Protein AF-T1DAF4-F1 (afdb_monomer)

Radius of gyration: 13.74 Å; Cα contacts (8 Å, |Δi|>4): 79; chains: 1; bounding box: 31×28×34 Å

Structure (mmCIF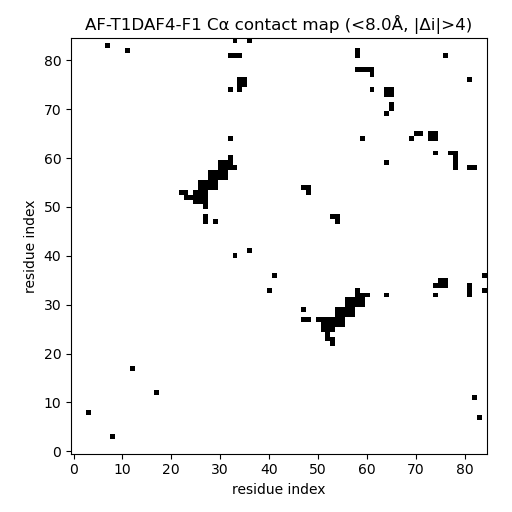, N/CA/C/O backbone):
data_AF-T1DAF4-F1
#
_entry.id   AF-T1DAF4-F1
#
loop_
_atom_site.group_PDB
_atom_site.id
_atom_site.type_symbol
_atom_site.label_atom_id
_atom_site.label_alt_id
_atom_site.label_comp_id
_atom_site.label_asym_id
_atom_site.label_entity_id
_atom_site.label_seq_id
_atom_site.pdbx_PDB_ins_code
_atom_site.Cartn_x
_atom_site.Cartn_y
_atom_site.Cartn_z
_atom_site.occupancy
_atom_site.B_iso_or_equiv
_atom_site.auth_seq_id
_atom_site.auth_comp_id
_atom_site.auth_asym_id
_atom_site.auth_atom_id
_atom_site.pdbx_PDB_model_num
ATOM 1 N N . MET A 1 1 ? -2.824 14.212 -10.227 1.00 54.84 1 MET A N 1
ATOM 2 C CA . MET A 1 1 ? -4.085 14.114 -9.455 1.00 54.84 1 MET A CA 1
ATOM 3 C C . MET A 1 1 ? -5.343 14.229 -10.323 1.00 54.84 1 MET A C 1
ATOM 5 O O . MET A 1 1 ? -6.422 14.096 -9.770 1.00 54.84 1 MET A O 1
ATOM 9 N N . ALA A 1 2 ? -5.232 14.463 -11.642 1.00 55.00 2 ALA A N 1
ATOM 10 C CA . ALA A 1 2 ? -6.385 14.738 -12.507 1.00 55.00 2 ALA A CA 1
ATOM 11 C C . ALA A 1 2 ? -7.287 13.518 -12.803 1.00 55.00 2 ALA A C 1
ATOM 13 O O . ALA A 1 2 ? -8.437 13.727 -13.158 1.00 55.00 2 ALA A O 1
ATOM 14 N N . ASP A 1 3 ? -6.823 12.283 -12.560 1.00 74.69 3 ASP A N 1
ATOM 15 C CA . ASP A 1 3 ? -7.554 11.063 -12.957 1.00 74.69 3 ASP A CA 1
ATOM 16 C C . ASP A 1 3 ? -7.816 10.059 -11.816 1.00 74.69 3 ASP A C 1
ATOM 18 O O . ASP A 1 3 ? -8.280 8.946 -12.054 1.00 74.69 3 ASP A O 1
ATOM 22 N N . ILE A 1 4 ? -7.533 10.418 -10.556 1.00 78.81 4 ILE A N 1
ATOM 23 C CA . ILE A 1 4 ? -7.785 9.528 -9.410 1.00 78.81 4 ILE A CA 1
ATOM 24 C C . ILE A 1 4 ? -9.191 9.802 -8.862 1.00 78.81 4 ILE A C 1
ATOM 26 O O . ILE A 1 4 ? -9.449 10.932 -8.436 1.00 78.81 4 ILE A O 1
ATOM 30 N N . PRO A 1 5 ? -10.090 8.799 -8.791 1.00 84.44 5 PRO A N 1
ATOM 31 C CA . PRO A 1 5 ? -11.399 8.969 -8.174 1.00 84.44 5 PRO A CA 1
ATOM 32 C C . PRO A 1 5 ? -11.288 9.554 -6.764 1.00 84.44 5 PRO A C 1
ATOM 34 O O . PRO A 1 5 ? -10.493 9.081 -5.950 1.00 84.44 5 PRO A O 1
ATOM 37 N N . TYR A 1 6 ? -12.139 10.531 -6.440 1.00 80.75 6 TYR A N 1
ATOM 38 C CA . TYR A 1 6 ? -12.128 11.213 -5.137 1.00 80.75 6 TYR A CA 1
ATOM 39 C C . TYR A 1 6 ? -12.175 10.245 -3.938 1.00 80.75 6 TYR A C 1
ATOM 41 O O . TYR A 1 6 ? -11.530 10.444 -2.909 1.00 80.75 6 TYR A O 1
ATOM 49 N N . ALA A 1 7 ? -12.909 9.137 -4.080 1.00 85.38 7 ALA A N 1
ATOM 50 C CA . ALA A 1 7 ? -13.002 8.105 -3.050 1.00 85.38 7 ALA A CA 1
ATOM 51 C C . ALA A 1 7 ? -11.653 7.441 -2.708 1.00 85.38 7 ALA A C 1
ATOM 53 O O . ALA A 1 7 ? -11.492 6.933 -1.596 1.00 85.38 7 ALA A O 1
ATOM 54 N N . LEU A 1 8 ? -10.708 7.435 -3.650 1.00 85.19 8 LEU A N 1
ATOM 55 C CA . LEU A 1 8 ? -9.367 6.876 -3.495 1.00 85.19 8 LEU A CA 1
ATOM 56 C C . LEU A 1 8 ? -8.361 7.957 -3.104 1.00 85.19 8 LEU A C 1
ATOM 58 O O . LEU A 1 8 ? -7.539 7.717 -2.224 1.00 85.19 8 LEU A O 1
ATOM 62 N N . SER A 1 9 ? -8.475 9.165 -3.665 1.00 87.31 9 SER A N 1
ATOM 63 C CA . SER A 1 9 ? -7.548 10.260 -3.354 1.00 87.31 9 SER A CA 1
ATOM 64 C C . SER A 1 9 ? -7.559 10.647 -1.873 1.00 87.31 9 SER A C 1
ATOM 66 O O . SER A 1 9 ? -6.507 10.950 -1.324 1.00 87.31 9 SER A O 1
ATOM 68 N N . ARG A 1 10 ? -8.703 10.534 -1.181 1.00 88.31 10 ARG A N 1
ATOM 69 C CA . ARG A 1 10 ? -8.798 10.801 0.269 1.00 88.31 10 ARG A CA 1
ATOM 70 C C . ARG A 1 10 ? -7.962 9.863 1.151 1.00 88.31 10 ARG A C 1
ATOM 72 O O . ARG A 1 10 ? -7.825 10.120 2.342 1.00 88.31 10 ARG A O 1
ATOM 79 N N . LYS A 1 11 ? -7.495 8.733 0.608 1.00 89.69 11 LYS A N 1
ATOM 80 C CA . LYS A 1 11 ? -6.629 7.779 1.317 1.00 89.69 11 LYS A CA 1
ATOM 81 C C . LYS A 1 11 ? -5.145 8.113 1.154 1.00 89.69 11 LYS A C 1
ATOM 83 O O . LYS A 1 11 ? -4.320 7.514 1.835 1.00 89.69 11 LYS A O 1
ATOM 88 N N . ILE A 1 12 ? -4.814 9.034 0.251 1.00 92.00 12 ILE A N 1
ATOM 89 C CA . ILE A 1 12 ? -3.446 9.437 -0.050 1.00 92.00 12 ILE A CA 1
ATOM 90 C C . ILE A 1 12 ? -3.145 10.693 0.760 1.00 92.00 12 ILE A C 1
ATOM 92 O O . ILE A 1 12 ? -3.831 11.705 0.636 1.00 92.00 12 ILE A O 1
ATOM 96 N N . LEU A 1 13 ? -2.113 10.612 1.590 1.00 91.25 13 LEU A N 1
ATOM 97 C CA . LEU A 1 13 ? -1.668 11.696 2.456 1.00 91.25 13 LEU A CA 1
ATOM 98 C C . LEU A 1 13 ? -0.170 11.931 2.227 1.00 91.25 13 LEU A C 1
ATOM 100 O O . LEU A 1 13 ? 0.581 10.954 2.135 1.00 91.25 13 LEU A O 1
ATOM 104 N N . PRO A 1 14 ? 0.293 13.189 2.156 1.00 91.12 14 PRO A N 1
ATOM 105 C CA . PRO A 1 14 ? 1.715 13.494 2.203 1.00 91.12 14 PRO A CA 1
ATOM 106 C C . PRO A 1 14 ? 2.344 12.962 3.493 1.00 91.12 14 PRO A C 1
ATOM 108 O O . PRO A 1 14 ? 1.763 13.067 4.572 1.00 91.12 14 PRO A O 1
ATOM 111 N N . ALA A 1 15 ? 3.567 12.435 3.403 1.00 89.00 15 ALA A N 1
ATOM 112 C CA . ALA A 1 15 ? 4.267 11.878 4.563 1.00 89.00 15 ALA A CA 1
ATOM 113 C C . ALA A 1 15 ? 4.438 12.898 5.707 1.00 89.00 15 ALA A C 1
ATOM 115 O O . ALA A 1 15 ? 4.350 12.531 6.877 1.00 89.00 15 ALA A O 1
ATOM 116 N N . ALA A 1 16 ? 4.633 14.177 5.366 1.00 89.81 16 ALA A N 1
ATOM 117 C CA . ALA A 1 16 ? 4.756 15.271 6.329 1.00 89.81 16 ALA A CA 1
ATOM 118 C C . ALA A 1 16 ? 3.492 15.466 7.188 1.00 89.81 16 ALA A C 1
ATOM 120 O O . ALA A 1 16 ? 3.593 15.884 8.339 1.00 89.81 16 ALA A O 1
ATOM 121 N N . ASP A 1 17 ? 2.323 15.099 6.662 1.00 90.38 17 ASP A N 1
ATOM 122 C CA . ASP A 1 17 ? 1.035 15.343 7.314 1.00 90.38 17 ASP A CA 1
ATOM 123 C C . ASP A 1 17 ? 0.624 14.188 8.242 1.00 90.38 17 ASP A C 1
ATOM 125 O O . ASP A 1 17 ? -0.269 14.340 9.077 1.00 90.38 17 ASP A O 1
ATOM 129 N N . ILE A 1 18 ? 1.289 13.028 8.147 1.00 86.38 18 ILE A N 1
ATOM 130 C CA . ILE A 1 18 ? 0.947 11.828 8.929 1.00 86.38 18 ILE A CA 1
ATOM 131 C C . ILE A 1 18 ? 1.082 12.076 10.433 1.00 86.38 18 ILE A C 1
ATOM 133 O O . ILE A 1 18 ? 0.213 11.664 11.197 1.00 86.38 18 ILE A O 1
ATOM 137 N N . ALA A 1 19 ? 2.137 12.775 10.865 1.00 84.06 19 ALA A N 1
ATOM 138 C CA . ALA A 1 19 ? 2.378 13.052 12.283 1.00 84.06 19 ALA A CA 1
ATOM 139 C C . ALA A 1 19 ? 1.299 13.956 12.907 1.00 84.06 19 ALA A C 1
ATOM 141 O O . ALA A 1 19 ? 1.036 13.866 14.105 1.00 84.06 19 ALA A O 1
ATOM 142 N N . ALA A 1 20 ? 0.667 14.808 12.096 1.00 83.31 20 ALA A N 1
ATOM 143 C CA . ALA A 1 20 ? -0.413 15.693 12.520 1.00 83.31 20 ALA A CA 1
ATOM 144 C C . ALA A 1 20 ? -1.799 15.032 12.426 1.00 83.31 20 ALA A C 1
ATOM 146 O O . ALA A 1 20 ? -2.784 15.603 12.895 1.00 83.31 20 ALA A O 1
ATOM 147 N N . CYS A 1 21 ? -1.902 13.845 11.822 1.00 78.00 21 CYS A N 1
ATOM 148 C CA . CYS A 1 21 ? -3.168 13.157 11.641 1.00 78.00 21 CYS A CA 1
ATOM 149 C C . CYS A 1 21 ? -3.559 12.430 12.942 1.00 78.00 21 CYS A C 1
ATOM 151 O O . CYS A 1 21 ? -2.844 11.512 13.359 1.00 78.00 21 CYS A O 1
ATOM 153 N N . PRO A 1 22 ? -4.690 12.775 13.591 1.00 73.50 22 PRO A N 1
ATOM 154 C CA . PRO A 1 22 ? -5.198 12.038 14.743 1.00 73.50 22 PRO A CA 1
ATOM 155 C C . PRO A 1 22 ? -5.798 10.709 14.261 1.00 73.50 22 PRO A C 1
ATOM 157 O O . PRO A 1 22 ? -7.012 10.533 14.171 1.00 73.50 22 PRO A O 1
ATOM 160 N N . GLY A 1 23 ? -4.925 9.780 13.875 1.00 77.69 23 GLY A N 1
ATOM 161 C CA . GLY A 1 23 ? -5.291 8.424 13.499 1.00 77.69 23 GLY A CA 1
ATOM 162 C C . GLY A 1 23 ? -5.779 7.616 14.706 1.00 77.69 23 GLY A C 1
ATOM 163 O O . GLY A 1 23 ? -5.588 8.012 15.861 1.00 77.69 23 GLY A O 1
ATOM 164 N N . PRO A 1 24 ? -6.418 6.462 14.472 1.00 82.00 24 PRO A N 1
ATOM 165 C CA . PRO A 1 24 ? -6.878 5.619 15.563 1.00 82.00 24 PRO A CA 1
ATOM 166 C C . PRO A 1 24 ? -5.700 5.095 16.394 1.00 82.00 24 PRO A C 1
ATOM 168 O O . PRO A 1 24 ? -4.616 4.819 15.875 1.00 82.00 24 PRO A O 1
ATOM 171 N N . ARG A 1 25 ? -5.931 4.899 17.698 1.00 74.56 25 ARG A N 1
ATOM 172 C CA . ARG A 1 25 ? -4.998 4.153 18.555 1.00 74.56 25 ARG A CA 1
ATOM 173 C C . ARG A 1 25 ? -4.893 2.725 17.991 1.00 74.56 25 ARG A C 1
ATOM 175 O O . ARG A 1 25 ? -5.924 2.134 17.691 1.00 74.56 25 ARG A O 1
ATOM 182 N N . LEU A 1 26 ? -3.674 2.190 17.855 1.00 85.94 26 LEU A N 1
ATOM 183 C CA . LEU A 1 26 ? -3.337 0.931 17.148 1.00 85.94 26 LEU A CA 1
ATOM 184 C C . LEU A 1 26 ? -3.303 1.047 15.613 1.00 85.94 26 LEU A C 1
ATOM 186 O O . LEU A 1 26 ? -3.958 0.289 14.894 1.00 85.94 26 LEU A O 1
ATOM 190 N N . LEU A 1 27 ? -2.516 2.000 15.113 1.00 91.94 27 LEU A N 1
ATOM 191 C CA . LEU A 1 27 ? -2.162 2.084 13.700 1.00 91.94 27 LEU A CA 1
ATOM 192 C C . LEU A 1 27 ? -1.124 1.008 13.350 1.00 91.94 27 LEU A C 1
ATOM 194 O O . LEU A 1 27 ? -0.028 0.993 13.909 1.00 91.94 27 LEU A O 1
ATOM 198 N N . VAL A 1 28 ? -1.461 0.134 12.405 1.00 96.38 28 VAL A N 1
ATOM 199 C CA . VAL A 1 28 ? -0.515 -0.800 11.788 1.00 96.38 28 VAL A CA 1
ATOM 200 C C . VAL A 1 28 ? 0.192 -0.078 10.651 1.00 96.38 28 VAL A C 1
ATOM 202 O O . VAL A 1 28 ? -0.443 0.644 9.883 1.00 96.38 28 VAL A O 1
ATOM 205 N N . PHE A 1 29 ? 1.498 -0.283 10.528 1.00 95.19 29 PHE A N 1
ATOM 206 C CA . PHE A 1 29 ? 2.313 0.306 9.476 1.00 95.19 29 PHE A CA 1
ATOM 207 C C . PHE A 1 29 ? 2.987 -0.783 8.649 1.00 95.19 29 PHE A C 1
ATOM 209 O O . PHE A 1 29 ? 3.502 -1.762 9.189 1.00 95.19 29 PHE A O 1
ATOM 216 N N . THR A 1 30 ? 3.025 -0.580 7.338 1.00 97.12 30 THR A N 1
ATOM 217 C CA . THR A 1 30 ? 3.877 -1.339 6.425 1.00 97.12 30 THR A CA 1
ATOM 218 C C . THR A 1 30 ? 4.379 -0.445 5.297 1.00 97.12 30 THR A C 1
ATOM 220 O O . THR A 1 30 ? 3.814 0.620 5.041 1.00 97.12 30 THR A O 1
ATOM 223 N N . ASN A 1 31 ? 5.430 -0.875 4.600 1.00 96.44 31 ASN A N 1
ATOM 224 C CA . ASN A 1 31 ? 5.917 -0.218 3.402 1.00 96.44 31 ASN A CA 1
ATOM 225 C C . ASN A 1 31 ? 6.230 -1.210 2.278 1.00 96.44 31 ASN A C 1
ATOM 227 O O . ASN A 1 31 ? 6.535 -2.379 2.512 1.00 96.44 31 ASN A O 1
ATOM 231 N N . GLY A 1 32 ? 6.230 -0.715 1.044 1.00 94.81 32 GLY A N 1
ATOM 232 C CA . GLY A 1 32 ? 6.653 -1.511 -0.098 1.00 94.81 32 GLY A CA 1
ATOM 233 C C . GLY A 1 32 ? 6.602 -0.760 -1.419 1.00 94.81 32 GLY A C 1
ATOM 234 O O . GLY A 1 32 ? 6.100 0.358 -1.520 1.00 94.81 32 GLY A O 1
ATOM 235 N N . VAL A 1 33 ? 7.130 -1.400 -2.464 1.00 94.75 33 VAL A N 1
ATOM 236 C CA . VAL A 1 33 ? 7.049 -0.861 -3.828 1.00 94.75 33 VAL A CA 1
ATOM 237 C C . VAL A 1 33 ? 5.647 -1.077 -4.406 1.00 94.75 33 VAL A C 1
ATOM 239 O O . VAL A 1 33 ? 5.120 -0.165 -5.021 1.00 94.75 33 VAL A O 1
ATOM 242 N N . PHE A 1 34 ? 5.039 -2.254 -4.208 1.00 95.31 34 PHE A N 1
ATOM 243 C CA . PHE A 1 34 ? 3.711 -2.606 -4.747 1.00 95.31 34 PHE A CA 1
ATOM 244 C C . PHE A 1 34 ? 3.549 -2.324 -6.254 1.00 95.31 34 PHE A C 1
ATOM 246 O O . PHE A 1 34 ? 2.522 -1.842 -6.706 1.00 95.31 34 PHE A O 1
ATOM 253 N N . ASP A 1 35 ? 4.587 -2.637 -7.037 1.00 94.00 35 ASP A N 1
ATOM 254 C CA . ASP A 1 35 ? 4.656 -2.316 -8.470 1.00 94.00 35 ASP A CA 1
ATOM 255 C C . ASP A 1 35 ? 3.572 -3.014 -9.301 1.00 94.00 35 ASP A C 1
ATOM 257 O O . ASP A 1 35 ? 2.851 -2.377 -10.057 1.00 94.00 35 ASP A O 1
ATOM 261 N N . VAL A 1 36 ? 3.429 -4.330 -9.133 1.00 93.44 36 VAL A N 1
ATOM 262 C CA . VAL A 1 36 ? 2.356 -5.121 -9.745 1.00 93.44 36 VAL A CA 1
ATOM 263 C C . VAL A 1 36 ? 1.661 -5.892 -8.634 1.00 93.44 36 VAL A C 1
ATOM 265 O O . VAL A 1 36 ? 2.281 -6.713 -7.949 1.00 93.44 36 VAL A O 1
ATOM 268 N N . LEU A 1 37 ? 0.376 -5.610 -8.420 1.00 94.75 37 LEU A N 1
ATOM 269 C CA . LEU A 1 37 ? -0.412 -6.299 -7.407 1.00 94.75 37 LEU A CA 1
ATOM 270 C C . LEU A 1 37 ? -0.717 -7.737 -7.832 1.00 94.75 37 LEU A C 1
ATOM 272 O O . LEU A 1 37 ? -1.002 -8.035 -8.987 1.00 94.75 37 LEU A O 1
ATOM 276 N N . HIS A 1 38 ? -0.669 -8.637 -6.858 1.00 95.56 38 HIS A N 1
ATOM 277 C CA . HIS A 1 38 ? -1.011 -10.045 -7.017 1.00 95.56 38 HIS A CA 1
ATOM 278 C C . HIS A 1 38 ? -1.564 -10.586 -5.697 1.00 95.56 38 HIS A C 1
ATOM 280 O O . HIS A 1 38 ? -1.455 -9.928 -4.658 1.00 95.56 38 HIS A O 1
ATOM 286 N N . ARG A 1 39 ? -2.071 -11.828 -5.700 1.00 97.88 39 ARG A N 1
ATOM 287 C CA . ARG A 1 39 ? -2.687 -12.484 -4.527 1.00 97.88 39 ARG A CA 1
ATOM 288 C C . ARG A 1 39 ? -1.885 -12.311 -3.233 1.00 97.88 39 ARG A C 1
ATOM 290 O O . ARG A 1 39 ? -2.465 -11.989 -2.206 1.00 97.88 39 ARG A O 1
ATOM 297 N N . GLY A 1 40 ? -0.563 -12.495 -3.297 1.00 97.50 40 GLY A N 1
ATOM 298 C CA . GLY A 1 40 ? 0.328 -12.324 -2.144 1.00 97.50 40 GLY A CA 1
ATOM 299 C C . GLY A 1 40 ? 0.242 -10.945 -1.475 1.00 97.50 40 GLY A C 1
ATOM 3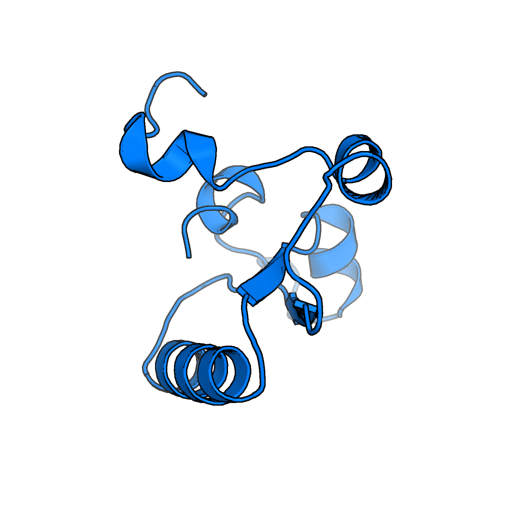00 O O . GLY A 1 40 ? 0.09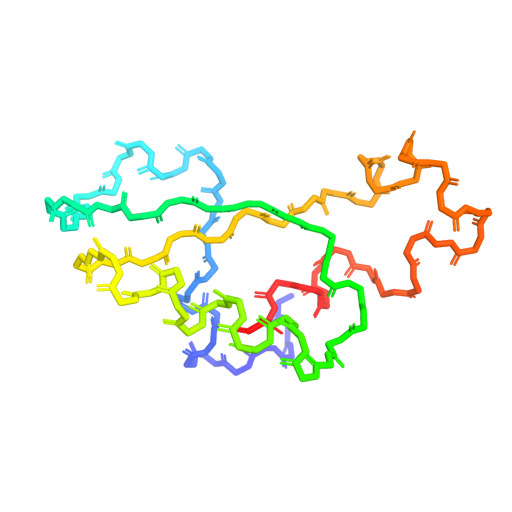7 -10.888 -0.263 1.00 97.50 40 GLY A O 1
ATOM 301 N N . HIS A 1 41 ? 0.252 -9.845 -2.239 1.00 97.31 41 HIS A N 1
ATOM 302 C CA . HIS A 1 41 ? 0.116 -8.496 -1.674 1.00 97.31 41 HIS A CA 1
ATOM 303 C C . HIS A 1 41 ? -1.255 -8.282 -1.031 1.00 97.31 41 HIS A C 1
ATOM 305 O O . HIS A 1 41 ? -1.337 -7.725 0.056 1.00 97.31 41 HIS A O 1
ATOM 311 N N . VAL A 1 42 ? -2.324 -8.757 -1.674 1.00 96.38 42 VAL A N 1
ATOM 312 C CA . VAL A 1 42 ? -3.686 -8.600 -1.143 1.00 96.38 42 VAL A CA 1
ATOM 313 C C . VAL 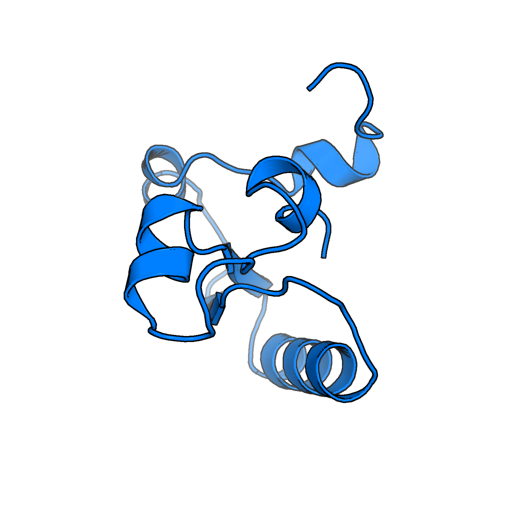A 1 42 ? -3.850 -9.372 0.166 1.00 96.38 42 VAL A C 1
ATOM 315 O O . VAL A 1 42 ? -4.327 -8.808 1.145 1.00 96.38 42 VAL A O 1
ATOM 318 N N . ALA A 1 43 ? -3.409 -10.633 0.212 1.00 98.12 43 ALA A N 1
ATOM 319 C CA . ALA A 1 43 ? -3.436 -11.438 1.435 1.00 98.12 43 ALA A CA 1
ATOM 320 C C . ALA A 1 43 ? -2.608 -10.784 2.553 1.00 98.12 43 ALA A C 1
ATOM 322 O O . ALA A 1 43 ? -3.102 -10.606 3.662 1.00 98.12 43 ALA A O 1
ATOM 323 N N . TYR A 1 44 ? -1.400 -10.326 2.223 1.00 97.88 44 TYR A N 1
ATOM 324 C CA . TYR A 1 44 ? -0.522 -9.614 3.146 1.00 97.88 44 TYR A CA 1
ATOM 325 C C . TYR A 1 44 ? -1.172 -8.353 3.742 1.00 97.88 44 TYR A C 1
ATOM 327 O O . TYR A 1 44 ? -1.163 -8.166 4.957 1.00 97.88 44 TYR A O 1
ATOM 335 N N . LEU A 1 45 ? -1.762 -7.492 2.907 1.00 97.31 45 LEU A N 1
ATOM 336 C CA . LEU A 1 45 ? -2.400 -6.255 3.365 1.00 97.31 45 LEU A CA 1
ATOM 337 C C . LEU A 1 45 ? -3.673 -6.531 4.176 1.00 97.31 45 LEU A C 1
ATOM 339 O O . LEU A 1 45 ? -3.950 -5.803 5.128 1.00 97.31 45 LEU A O 1
ATOM 343 N N . LEU A 1 46 ? -4.428 -7.582 3.840 1.00 97.50 46 LEU A N 1
ATOM 344 C CA . LEU A 1 46 ? -5.588 -8.022 4.622 1.00 97.50 46 LEU A CA 1
ATOM 345 C C . LEU A 1 46 ? -5.177 -8.504 6.017 1.00 97.50 46 LEU A C 1
ATOM 347 O O . LEU A 1 46 ? -5.775 -8.079 7.007 1.00 97.50 46 LEU A O 1
ATOM 351 N N . GLU A 1 47 ? -4.143 -9.340 6.104 1.00 98.31 47 GLU A N 1
ATOM 352 C CA . GLU A 1 47 ? -3.604 -9.813 7.381 1.00 98.31 47 GLU A CA 1
ATOM 353 C C . GLU A 1 47 ? -3.053 -8.650 8.212 1.00 98.31 47 GLU A C 1
ATOM 355 O O . GLU A 1 47 ? -3.419 -8.503 9.377 1.00 98.31 47 GLU A O 1
ATOM 360 N N . ALA A 1 48 ? -2.267 -7.752 7.607 1.00 97.81 48 ALA A N 1
ATOM 361 C CA . ALA A 1 48 ? -1.765 -6.556 8.282 1.00 97.81 48 ALA A CA 1
ATOM 362 C C . ALA A 1 48 ? -2.910 -5.663 8.788 1.00 97.81 48 ALA A C 1
ATOM 364 O O . ALA A 1 48 ? -2.880 -5.191 9.926 1.00 97.81 48 ALA A O 1
ATOM 365 N N . ARG A 1 49 ? -3.961 -5.463 7.981 1.00 96.12 49 ARG A N 1
ATOM 366 C CA . ARG A 1 49 ? -5.142 -4.684 8.378 1.00 96.12 49 ARG A CA 1
ATOM 367 C C . ARG A 1 49 ? -5.849 -5.283 9.593 1.00 96.12 49 ARG A C 1
ATOM 369 O O . ARG A 1 49 ? -6.401 -4.510 10.376 1.00 96.12 49 ARG A O 1
ATOM 376 N N . ALA A 1 50 ? -5.843 -6.603 9.761 1.00 97.50 50 ALA A N 1
ATOM 377 C CA . ALA A 1 50 ? -6.503 -7.275 10.879 1.00 97.50 50 ALA A CA 1
ATOM 378 C C . ALA A 1 50 ? -5.795 -7.068 12.233 1.00 97.50 50 ALA A C 1
ATOM 380 O O . ALA A 1 50 ? -6.417 -7.265 13.275 1.00 97.50 50 ALA A O 1
ATOM 381 N N . LEU A 1 51 ? -4.528 -6.635 12.240 1.00 97.31 51 LEU A N 1
ATOM 382 C CA . LEU A 1 51 ? -3.726 -6.476 13.462 1.00 97.31 51 LEU A CA 1
ATOM 383 C C . LEU A 1 51 ? -4.018 -5.193 14.257 1.00 97.31 51 LEU A C 1
ATOM 385 O O . LEU A 1 51 ? -3.484 -5.018 15.351 1.00 97.31 51 LEU A O 1
ATOM 389 N N . GLY A 1 52 ? -4.840 -4.279 13.739 1.00 95.69 52 GLY A N 1
ATOM 390 C CA . GLY A 1 52 ? -5.115 -3.021 14.428 1.00 95.69 52 GLY A CA 1
ATOM 391 C C . GLY A 1 52 ? -6.351 -2.287 13.936 1.00 95.69 52 GLY A C 1
ATOM 392 O O . GLY A 1 52 ? -7.188 -2.812 13.201 1.00 95.69 52 GLY A O 1
ATOM 393 N N . ALA A 1 53 ? -6.485 -1.039 14.369 1.00 95.06 53 ALA A N 1
ATOM 394 C CA . ALA A 1 53 ? -7.655 -0.221 14.076 1.00 95.06 53 ALA A CA 1
ATOM 395 C C . ALA A 1 53 ? -7.594 0.405 12.673 1.00 95.06 53 ALA A C 1
ATOM 397 O O . ALA A 1 53 ? -8.635 0.586 12.038 1.00 95.06 53 ALA A O 1
ATOM 398 N N . ALA A 1 54 ? -6.388 0.677 12.167 1.00 93.50 54 ALA A N 1
ATOM 399 C CA . ALA A 1 54 ? -6.137 1.133 10.802 1.00 93.50 54 ALA A CA 1
ATOM 400 C C . ALA A 1 54 ? -4.808 0.588 10.269 1.00 93.50 54 ALA A C 1
ATOM 402 O O . ALA A 1 54 ? -3.959 0.147 11.040 1.00 93.50 54 ALA A O 1
ATOM 403 N N . LEU A 1 55 ? -4.641 0.657 8.948 1.00 94.81 55 LEU A N 1
ATOM 404 C CA . LEU A 1 55 ? -3.411 0.310 8.243 1.00 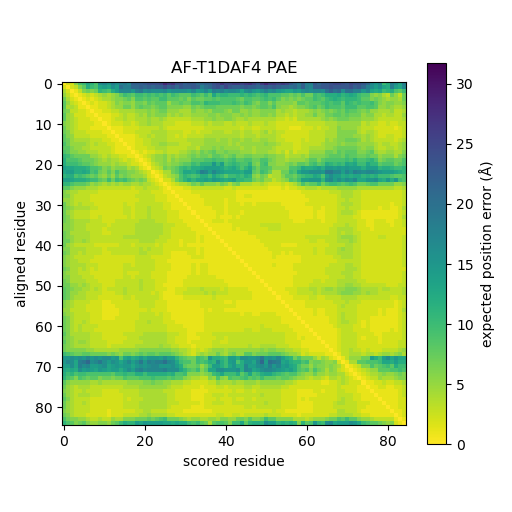94.81 55 LEU A CA 1
ATOM 405 C C . LEU A 1 55 ? -2.920 1.528 7.456 1.00 94.81 55 LEU A C 1
ATOM 407 O O . LEU A 1 55 ? -3.660 2.056 6.625 1.00 94.81 55 LEU A O 1
ATOM 411 N N . LEU A 1 56 ? -1.679 1.938 7.706 1.00 94.31 56 LEU A N 1
ATOM 412 C CA . LEU A 1 56 ? -0.934 2.895 6.897 1.00 94.31 56 LEU A CA 1
ATOM 413 C C . LEU A 1 56 ? 0.052 2.131 6.010 1.00 94.31 56 LEU A C 1
ATOM 415 O O . LEU A 1 56 ? 0.887 1.375 6.509 1.00 94.31 56 LEU A O 1
ATOM 419 N N . VAL A 1 57 ? -0.045 2.348 4.700 1.00 96.25 57 VAL A N 1
ATOM 420 C CA . VAL A 1 57 ? 0.863 1.766 3.708 1.00 96.25 57 VAL A CA 1
ATOM 421 C C . VAL A 1 57 ? 1.736 2.878 3.141 1.00 96.25 57 VAL A C 1
ATOM 423 O O . VAL A 1 57 ? 1.241 3.766 2.452 1.00 96.25 57 VAL A O 1
ATOM 426 N N . ALA A 1 58 ? 3.035 2.834 3.425 1.00 95.75 58 ALA A N 1
ATOM 427 C CA . ALA A 1 58 ? 4.006 3.726 2.805 1.00 95.75 58 ALA A CA 1
ATOM 428 C C . ALA A 1 58 ? 4.503 3.133 1.481 1.00 95.75 58 ALA A C 1
ATOM 430 O O . ALA A 1 58 ? 5.062 2.034 1.436 1.00 95.75 58 ALA A O 1
ATOM 431 N N . VAL A 1 59 ? 4.333 3.875 0.394 1.00 95.62 59 VAL A N 1
ATOM 432 C CA . VAL A 1 59 ? 4.807 3.456 -0.926 1.00 95.62 59 VAL A CA 1
ATOM 433 C C . VAL A 1 59 ? 6.202 4.025 -1.159 1.00 95.62 59 VAL A C 1
ATOM 435 O O . VAL A 1 59 ? 6.441 5.214 -0.968 1.00 95.62 59 VAL A O 1
ATOM 438 N N . ASN A 1 60 ? 7.150 3.172 -1.548 1.00 94.94 60 ASN A N 1
ATOM 439 C CA . ASN A 1 60 ? 8.500 3.621 -1.888 1.00 94.94 60 ASN A CA 1
ATOM 440 C C . ASN A 1 60 ? 8.468 4.549 -3.108 1.00 94.94 60 ASN A C 1
ATOM 442 O O . ASN A 1 60 ? 7.823 4.216 -4.107 1.00 94.94 60 ASN A O 1
ATOM 446 N N . SER A 1 61 ? 9.247 5.633 -3.070 1.00 94.44 61 SER A N 1
ATOM 447 C CA . SER A 1 61 ? 9.442 6.492 -4.238 1.00 94.44 61 SER A CA 1
ATOM 448 C C . SER A 1 61 ? 10.127 5.762 -5.387 1.00 94.44 61 SER A C 1
ATOM 450 O O 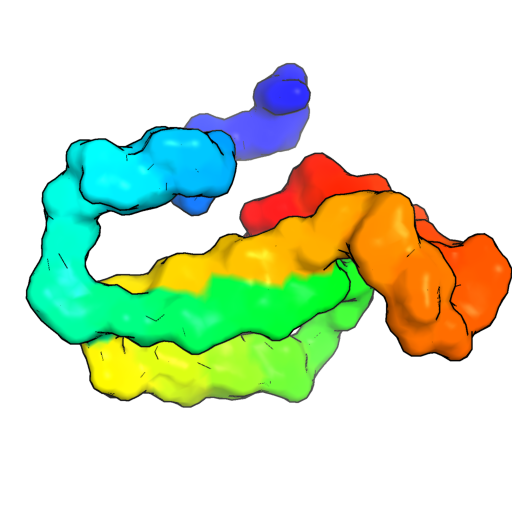. SER A 1 61 ? 10.778 4.735 -5.177 1.00 94.44 61 SER A O 1
ATOM 452 N N . ASP A 1 62 ? 10.022 6.292 -6.605 1.00 93.62 62 ASP A N 1
ATOM 453 C CA . ASP A 1 62 ? 10.667 5.677 -7.775 1.00 93.62 62 ASP A CA 1
ATOM 454 C C . ASP A 1 62 ? 12.191 5.574 -7.603 1.00 93.62 62 ASP A C 1
ATOM 456 O O . ASP A 1 62 ? 12.794 4.555 -7.944 1.00 93.62 62 ASP A O 1
ATOM 460 N N . ALA A 1 63 ? 12.812 6.589 -6.992 1.00 93.56 63 ALA A N 1
ATOM 461 C CA . ALA A 1 63 ? 14.232 6.567 -6.649 1.00 93.56 63 ALA A CA 1
ATOM 462 C C . ALA A 1 63 ? 14.553 5.460 -5.628 1.00 93.56 63 ALA A C 1
ATOM 464 O O . ALA A 1 63 ? 15.458 4.657 -5.852 1.00 93.56 63 ALA A O 1
ATOM 465 N N . SER A 1 64 ? 13.773 5.365 -4.543 1.00 93.62 64 SER A N 1
ATOM 466 C CA . SER A 1 64 ? 13.950 4.330 -3.516 1.00 93.62 64 SER A CA 1
ATOM 467 C C . SER A 1 64 ? 13.762 2.920 -4.085 1.00 93.62 64 SER A C 1
ATOM 469 O O . SER A 1 64 ? 14.546 2.025 -3.777 1.00 93.62 64 SER A O 1
ATOM 471 N N . ALA A 1 65 ? 12.761 2.718 -4.946 1.00 92.38 65 ALA A N 1
ATOM 472 C CA . ALA A 1 65 ? 12.476 1.431 -5.572 1.00 92.38 65 ALA A CA 1
ATOM 473 C C . ALA A 1 65 ? 13.618 0.964 -6.495 1.00 92.38 65 ALA A C 1
ATOM 475 O O . ALA A 1 65 ? 14.002 -0.205 -6.437 1.00 92.38 65 ALA A O 1
ATOM 476 N N . ARG A 1 66 ? 14.207 1.870 -7.290 1.00 91.19 66 ARG A N 1
ATOM 477 C CA . ARG A 1 66 ? 15.355 1.566 -8.169 1.00 91.19 66 ARG A CA 1
ATO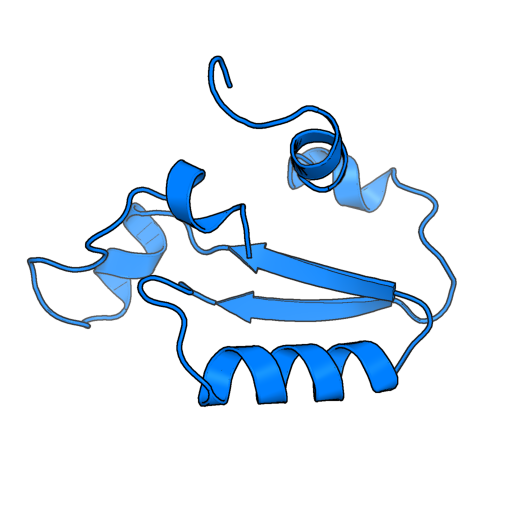M 478 C C . ARG A 1 66 ? 16.607 1.171 -7.388 1.00 91.19 66 ARG A C 1
ATOM 480 O O . ARG A 1 66 ? 17.334 0.273 -7.804 1.00 91.19 66 ARG A O 1
ATOM 487 N N . MET A 1 67 ? 16.832 1.786 -6.225 1.00 91.12 67 MET A N 1
ATOM 488 C CA . MET A 1 67 ? 17.966 1.451 -5.354 1.00 91.12 67 MET A CA 1
ATOM 489 C C . MET A 1 67 ? 17.890 0.031 -4.767 1.00 91.12 67 MET A C 1
ATOM 491 O O . MET A 1 67 ? 18.913 -0.502 -4.353 1.00 91.12 67 MET A O 1
ATOM 495 N N . GLN A 1 68 ? 16.714 -0.611 -4.750 1.00 87.06 68 GLN A N 1
ATOM 496 C CA . GLN A 1 68 ? 16.534 -1.967 -4.204 1.00 87.06 68 GLN A CA 1
ATOM 497 C C . GLN A 1 68 ? 17.005 -3.093 -5.147 1.00 87.06 68 GLN A C 1
ATOM 499 O O . GLN A 1 68 ? 16.779 -4.264 -4.848 1.00 87.06 68 GLN A O 1
ATOM 504 N N . GLY A 1 69 ? 17.635 -2.778 -6.286 1.00 72.12 69 GLY A N 1
ATOM 505 C CA . GLY A 1 69 ? 18.326 -3.773 -7.117 1.00 72.12 69 GLY A CA 1
ATOM 506 C C . GLY A 1 69 ? 17.413 -4.760 -7.854 1.00 72.12 69 GLY A C 1
ATOM 507 O O . GLY A 1 69 ? 17.851 -5.847 -8.214 1.00 72.12 69 GLY A O 1
ATOM 508 N N . LYS A 1 70 ? 16.146 -4.398 -8.107 1.00 71.75 70 LYS A N 1
ATOM 509 C CA . LYS A 1 70 ? 15.150 -5.2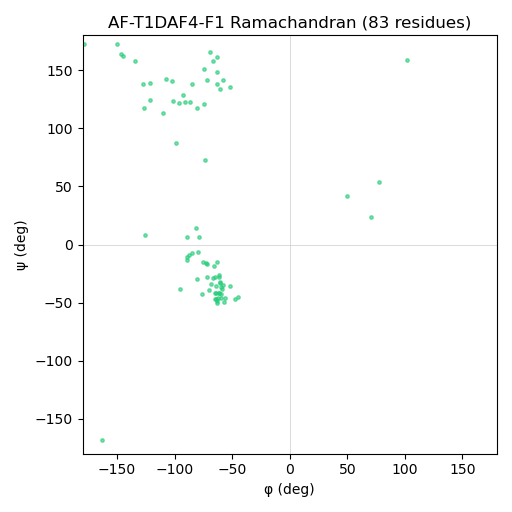74 -8.766 1.00 71.75 70 LYS A CA 1
ATOM 510 C C . LYS A 1 70 ? 15.244 -5.307 -10.302 1.00 71.75 70 LYS A C 1
ATOM 512 O O . LYS A 1 70 ? 14.330 -5.799 -10.959 1.00 71.75 70 LYS A O 1
ATOM 517 N N . GLY A 1 71 ? 16.344 -4.805 -10.861 1.00 74.31 71 GLY A N 1
ATOM 518 C CA . GLY A 1 71 ? 16.573 -4.654 -12.299 1.00 74.31 71 GLY A CA 1
ATOM 519 C C . GLY A 1 71 ? 16.363 -3.214 -12.793 1.00 74.31 71 GLY A C 1
ATOM 520 O O . GLY A 1 71 ? 15.690 -2.429 -12.125 1.00 74.31 71 GLY A O 1
ATOM 521 N N . PRO A 1 72 ? 16.951 -2.854 -13.948 1.00 75.06 72 PRO A N 1
ATOM 522 C CA . PRO A 1 72 ? 16.963 -1.479 -14.458 1.00 75.06 72 PRO A CA 1
ATOM 523 C C . PRO A 1 72 ? 15.574 -0.966 -14.867 1.00 75.06 72 PRO A C 1
ATOM 525 O O . PRO A 1 72 ? 15.307 0.226 -14.742 1.00 75.06 72 PRO A O 1
ATOM 528 N N . ASP A 1 73 ? 14.678 -1.864 -15.280 1.00 82.50 73 ASP A N 1
ATOM 529 C CA . ASP A 1 73 ? 13.340 -1.517 -15.779 1.00 82.50 73 ASP A CA 1
ATOM 530 C C . ASP A 1 73 ? 12.276 -1.444 -14.670 1.00 82.50 73 ASP A C 1
ATOM 532 O O . ASP A 1 73 ? 11.085 -1.322 -14.949 1.00 82.50 73 ASP A O 1
ATOM 536 N N . ARG A 1 74 ? 12.677 -1.562 -13.396 1.00 85.44 74 ARG A N 1
ATOM 537 C CA . ARG A 1 74 ? 11.768 -1.528 -12.242 1.00 85.44 74 ARG A CA 1
ATOM 538 C C . ARG A 1 74 ? 11.911 -0.217 -11.458 1.00 85.44 74 ARG A C 1
ATOM 540 O O . ARG A 1 74 ? 13.033 0.240 -11.242 1.00 85.44 74 ARG A O 1
ATOM 547 N N . PRO A 1 75 ? 10.809 0.355 -10.938 1.00 92.00 75 PRO A N 1
ATOM 548 C CA . PRO A 1 75 ? 9.423 -0.115 -11.054 1.00 92.00 75 PRO A CA 1
ATOM 549 C C . PRO A 1 75 ? 8.831 0.138 -12.453 1.00 92.00 75 PRO A C 1
ATOM 551 O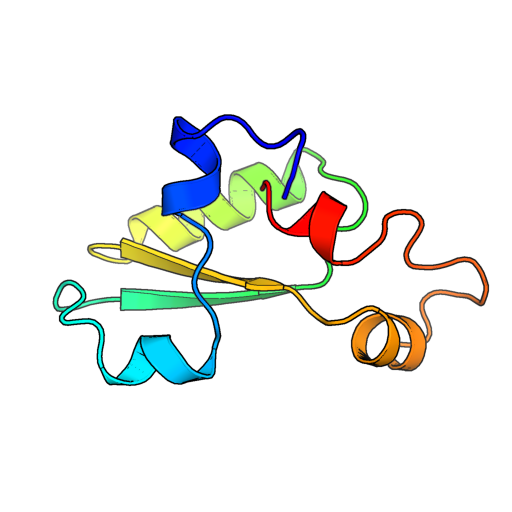 O . PRO A 1 75 ? 9.227 1.088 -13.125 1.00 92.00 75 PRO A O 1
ATOM 554 N N . LEU A 1 76 ? 7.893 -0.717 -12.873 1.00 93.19 76 LEU A N 1
ATOM 555 C CA . LEU A 1 76 ? 7.152 -0.559 -14.132 1.00 93.19 76 LEU A CA 1
ATOM 556 C C . LEU A 1 76 ? 6.187 0.630 -14.055 1.00 93.19 76 LEU A C 1
ATOM 558 O O . LEU A 1 76 ? 6.027 1.367 -15.026 1.00 93.19 76 LEU A O 1
ATOM 562 N N . ASN A 1 77 ? 5.557 0.806 -12.894 1.00 93.12 77 ASN A N 1
ATOM 563 C CA . ASN A 1 77 ? 4.595 1.864 -12.630 1.00 93.12 77 ASN A CA 1
ATOM 564 C C . ASN A 1 77 ? 5.240 2.989 -11.815 1.00 93.12 77 ASN A C 1
ATOM 566 O O . ASN A 1 77 ? 6.018 2.742 -10.883 1.00 93.12 77 ASN A O 1
ATOM 570 N N . ARG A 1 78 ? 4.895 4.238 -12.142 1.00 93.06 78 ARG A N 1
ATOM 571 C CA . ARG A 1 78 ? 5.379 5.404 -11.392 1.00 93.06 78 ARG A CA 1
ATOM 572 C C . ARG A 1 78 ? 4.798 5.395 -9.985 1.00 93.06 78 ARG A C 1
ATOM 574 O O . ARG A 1 78 ? 3.748 4.808 -9.738 1.00 93.06 78 ARG A O 1
ATOM 581 N N . GLU A 1 79 ? 5.459 6.087 -9.067 1.00 93.06 79 GLU A N 1
ATOM 582 C CA . GLU A 1 79 ? 5.033 6.193 -7.668 1.00 93.06 79 GLU A CA 1
ATOM 583 C C . GLU A 1 79 ? 3.548 6.541 -7.526 1.00 93.06 79 GLU A C 1
ATOM 585 O O . GLU A 1 79 ? 2.835 5.854 -6.801 1.00 93.06 79 GLU A O 1
ATOM 590 N N . LEU A 1 80 ? 3.068 7.538 -8.276 1.00 91.50 80 LEU A N 1
ATOM 591 C CA . LEU A 1 80 ? 1.669 7.972 -8.227 1.00 91.50 80 LEU A CA 1
ATOM 592 C C . LEU A 1 80 ? 0.673 6.869 -8.603 1.00 91.50 80 LEU A C 1
ATOM 594 O O . LEU A 1 80 ? -0.388 6.786 -7.986 1.00 91.50 80 LEU A O 1
ATOM 598 N N . ASP A 1 81 ? 1.016 6.014 -9.565 1.00 91.69 81 ASP A N 1
ATOM 599 C CA . ASP A 1 81 ? 0.153 4.915 -10.011 1.00 91.69 81 ASP A CA 1
ATOM 600 C C . ASP A 1 81 ? 0.093 3.802 -8.951 1.00 91.69 81 ASP A C 1
ATOM 602 O O . ASP A 1 81 ? -0.915 3.112 -8.812 1.00 91.69 81 ASP A O 1
ATOM 606 N N . ARG A 1 82 ? 1.160 3.672 -8.151 1.00 93.50 82 ARG A N 1
ATOM 607 C CA . ARG A 1 82 ? 1.297 2.694 -7.061 1.00 93.50 82 ARG A CA 1
ATOM 608 C C . ARG A 1 82 ? 0.685 3.163 -5.736 1.00 93.50 82 ARG A C 1
ATOM 610 O O . ARG A 1 82 ? 0.629 2.376 -4.800 1.00 93.50 82 ARG A O 1
ATOM 617 N N . LEU A 1 83 ? 0.230 4.415 -5.618 1.00 92.38 83 LEU A N 1
ATOM 618 C CA . LEU A 1 83 ? -0.440 4.916 -4.402 1.00 92.38 83 LEU A CA 1
ATOM 619 C C . LEU A 1 83 ? -1.879 4.406 -4.252 1.00 92.38 83 LEU A C 1
ATOM 621 O O . LEU A 1 83 ? -2.467 4.517 -3.176 1.00 92.38 83 LEU A O 1
ATOM 625 N N . ILE A 1 84 ? -2.450 3.853 -5.321 1.00 85.19 84 ILE A N 1
ATOM 626 C CA . ILE A 1 84 ? -3.775 3.242 -5.310 1.00 85.19 84 ILE A CA 1
ATOM 627 C C . ILE A 1 84 ? -3.595 1.726 -5.188 1.00 85.19 84 ILE A C 1
ATOM 629 O O . ILE A 1 84 ? -3.531 1.015 -6.190 1.00 85.19 84 ILE A O 1
ATOM 633 N N . VAL A 1 85 ? -3.496 1.253 -3.945 1.00 69.50 85 VAL A N 1
ATOM 634 C CA . VAL A 1 85 ? -3.393 -0.171 -3.573 1.00 69.50 85 VAL A CA 1
ATOM 635 C C . VAL A 1 85 ? -4.583 -0.647 -2.755 1.00 69.50 85 VAL A C 1
ATOM 637 O O . VAL A 1 85 ? -5.205 0.181 -2.045 1.00 69.50 85 VAL A O 1
#

Foldseek 3Di:
DVPDPPVQVVLDDDPVCVVVDPDDDFEQEDEDQQLDDDPVVVVVVVVSCVRGDYYDYHHDAQVRQCVVVPDPCPSVDHSVVNSRD

Secondary structure (DSSP, 8-state):
-TTS-HHHHTT---HHHHTTS-PPSSEEEEEE---S--HHHHHHHHHHHHTSSEEEEEEPPHHHHHHTTS-TT--SS-HHHHT--

pLDDT: mean 89.2, std 9.07, range [54.84, 98.31]

InterPro domains:
  IPR004821 Cytidyltransferase-like domain [PF01467] (29-79)
  IPR004821 Cytidyltransferase-like domain [TIGR00125] (28-77)
  IPR014729 Rossmann-like alpha/beta/alpha sandwich fold [G3DSA:3.40.50.620] (7-85)
  IPR050385 Archaeal FAD synthase [PTHR43793] (27-83)

Organism: NCBI:txid410659

Nearest PDB structures (foldseek):
  5xf2-assembly1_A  TM=8.210E-01  e=7.120E-05  Burkholderia pseudomallei K96243

Solvent-accessible surface area (backbone atoms only — not comparable to full-atom values): 5414 Å² total; per-residue (Å²): 124,94,84,59,58,70,88,58,48,78,76,62,73,62,77,84,53,53,85,75,48,90,66,62,81,52,63,31,77,50,72,45,57,63,60,74,86,49,72,69,58,55,53,50,52,53,57,49,38,70,76,35,73,37,65,48,77,46,65,43,45,58,69,60,41,40,72,68,70,76,48,92,75,35,56,82,46,56,45,78,69,39,68,74,120

Sequence (85 aa):
MADIPYALSRKILPAADIAACPGPRLLVFTNGVFDVLHRGHVAYLLEARALGAALLVAVNSDASARMQGKGPDRPLNRELDRLIV

Mean predicted aligned error: 4.62 Å